Protein AF-A0A5E7C666-F1 (afdb_monomer_lite)

Secondary structure (DSSP, 8-state):
-EEEEETTEEEEEEEEETTEEEEEESB-TTSS-BHHHHEEEETTEEEETTT--EEETTT--EEETT--SPPPEE-EEEETTEEEE---

Radius of gyration: 12.17 Å; chains: 1; bounding box: 28×20×30 Å

Foldseek 3Di:
DDWDDDDPDAIKDWDDAPPDIWIWRQAQPVGGAGLVVQWDDDRQWIARNVFRWIARRVFQQTPDPPRDDGIGIFD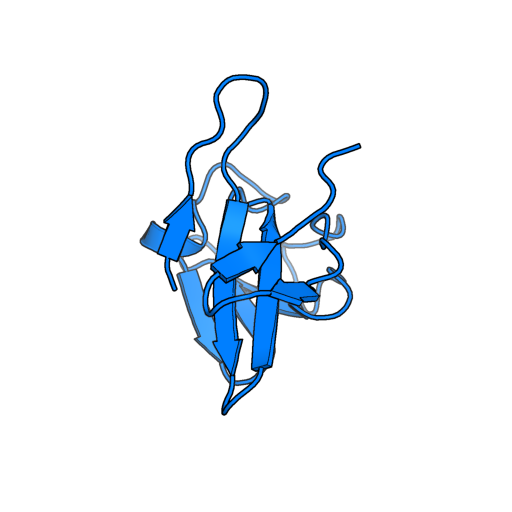WDADPNDTDTDPD

Organism: Pseudomonas fluorescens (NCBI:txid294)

pLDDT: mean 97.11, std 3.81, range [68.75, 98.94]

InterPro domains:
  IPR017941 Rieske [2Fe-2S] iron-sulphur domain [PF00355] (7-75)
  IPR017941 Rieske [2Fe-2S] iron-sulphur domain [PS51296] (1-85)
  IPR036922 Rieske [2Fe-2S] iron-sulphur domain superfamily [G3DSA:2.102.10.10] (1-88)
  IPR036922 Rieske [2Fe-2S] iron-sulphur domain superfamily [SSF50022] (8-87)

Structure (mmCIF, N/CA/C/O backbone):
data_AF-A0A5E7C666-F1
#
_entry.id   AF-A0A5E7C666-F1
#
loop_
_atom_site.group_PDB
_atom_site.id
_atom_site.type_symbol
_atom_site.label_atom_id
_atom_site.label_alt_id
_atom_site.label_comp_id
_atom_site.label_asym_id
_atom_site.label_entity_id
_atom_site.label_seq_id
_atom_site.pdbx_PDB_ins_code
_atom_site.Cartn_x
_atom_site.Cartn_y
_atom_site.Cartn_z
_atom_site.occupancy
_atom_site.B_iso_or_equiv
_atom_site.auth_seq_id
_atom_site.auth_comp_id
_atom_site.auth_asym_id
_atom_site.auth_atom_id
_atom_site.pdbx_PDB_model_num
ATOM 1 N N . MET A 1 1 ? -7.602 6.764 -2.006 1.00 96.81 1 MET A N 1
ATOM 2 C CA . MET A 1 1 ? -6.510 6.421 -1.072 1.00 96.81 1 MET A CA 1
ATOM 3 C C . MET A 1 1 ? -6.407 7.546 -0.063 1.00 96.81 1 MET A C 1
ATOM 5 O O . MET A 1 1 ? -6.837 8.645 -0.392 1.00 96.81 1 MET A O 1
ATOM 9 N N . LEU A 1 2 ? -5.943 7.271 1.152 1.00 97.94 2 LEU A N 1
ATOM 10 C CA . LEU A 1 2 ? -5.797 8.286 2.197 1.00 97.94 2 LEU A CA 1
ATOM 11 C C . LEU A 1 2 ? -4.426 8.145 2.851 1.00 97.94 2 LEU A C 1
ATOM 13 O O . LEU A 1 2 ? -4.124 7.077 3.379 1.00 97.94 2 LEU A O 1
ATOM 17 N N . GLN A 1 3 ? -3.629 9.211 2.843 1.00 98.38 3 GLN A N 1
ATOM 18 C CA . GLN A 1 3 ? -2.411 9.259 3.644 1.00 98.38 3 GLN A CA 1
ATOM 19 C C . GLN A 1 3 ? -2.768 9.465 5.116 1.00 98.38 3 GLN A C 1
ATOM 21 O O . GLN A 1 3 ? -3.615 10.295 5.449 1.00 98.38 3 GLN A O 1
ATOM 26 N N . VAL A 1 4 ? -2.089 8.745 6.002 1.00 98.00 4 VAL A N 1
ATOM 27 C CA . VAL A 1 4 ? -2.147 8.968 7.446 1.00 98.00 4 VAL A CA 1
ATOM 28 C C . VAL A 1 4 ? -0.733 9.242 7.937 1.00 98.00 4 VAL A C 1
ATOM 30 O O . VAL A 1 4 ? 0.144 8.377 7.876 1.00 98.00 4 VAL A O 1
ATOM 33 N N . ALA A 1 5 ? -0.513 10.470 8.406 1.00 97.00 5 ALA A N 1
ATOM 34 C CA . ALA A 1 5 ? 0.713 10.845 9.092 1.00 97.00 5 ALA A CA 1
ATOM 35 C C . ALA A 1 5 ? 0.741 10.217 10.491 1.00 97.00 5 ALA A C 1
ATOM 37 O O . ALA A 1 5 ? -0.275 10.176 11.185 1.00 97.00 5 ALA A O 1
ATOM 38 N N . LEU A 1 6 ? 1.914 9.742 10.895 1.00 94.38 6 LEU A N 1
ATOM 39 C CA . LEU A 1 6 ? 2.171 9.142 12.200 1.00 94.38 6 LEU A CA 1
ATOM 40 C C . LEU A 1 6 ? 3.320 9.914 12.855 1.00 94.38 6 LEU A C 1
ATOM 42 O O . LEU A 1 6 ? 4.236 10.346 12.160 1.00 94.38 6 LEU A O 1
ATOM 46 N N . GLU A 1 7 ? 3.268 10.111 14.171 1.00 90.75 7 GLU A N 1
ATOM 47 C CA . GLU A 1 7 ? 4.219 10.993 14.868 1.00 90.75 7 GLU A CA 1
ATOM 48 C C . GLU A 1 7 ? 5.654 10.437 14.860 1.00 90.75 7 GLU A C 1
ATOM 50 O O . GLU A 1 7 ? 6.603 11.177 14.605 1.00 90.75 7 GLU A O 1
ATOM 55 N N . ASP A 1 8 ? 5.810 9.124 15.048 1.00 91.75 8 ASP A N 1
ATOM 56 C CA . ASP A 1 8 ? 7.115 8.494 15.301 1.00 91.75 8 ASP A CA 1
ATOM 57 C C . ASP A 1 8 ? 7.700 7.730 14.103 1.00 91.75 8 ASP A C 1
ATOM 59 O O . ASP A 1 8 ? 8.677 6.988 14.237 1.00 91.75 8 ASP A O 1
ATOM 63 N N . ARG A 1 9 ? 7.099 7.851 12.915 1.00 94.31 9 ARG A N 1
ATOM 64 C CA . ARG A 1 9 ? 7.519 7.081 11.735 1.00 94.31 9 ARG A CA 1
ATOM 65 C C . ARG A 1 9 ? 6.995 7.665 10.418 1.00 94.31 9 ARG A C 1
ATOM 67 O O . ARG A 1 9 ? 6.070 8.472 10.433 1.00 94.31 9 ARG A O 1
ATOM 74 N N . PRO A 1 10 ? 7.531 7.228 9.261 1.00 96.62 10 PRO A N 1
ATOM 75 C CA . PRO A 1 10 ? 6.985 7.604 7.960 1.00 96.62 10 PRO A CA 1
ATOM 76 C C . PRO A 1 10 ? 5.484 7.274 7.818 1.00 96.62 10 PRO A C 1
ATOM 78 O O . PRO A 1 10 ? 5.020 6.298 8.431 1.00 96.62 10 PRO A O 1
ATOM 81 N N . PRO A 1 11 ? 4.749 8.054 6.998 1.00 98.06 11 PRO A N 1
ATOM 82 C CA . PRO A 1 11 ? 3.311 7.903 6.810 1.00 98.06 11 PRO A CA 1
ATOM 83 C C . PRO A 1 11 ? 2.933 6.558 6.183 1.00 98.06 11 PRO A C 1
ATOM 85 O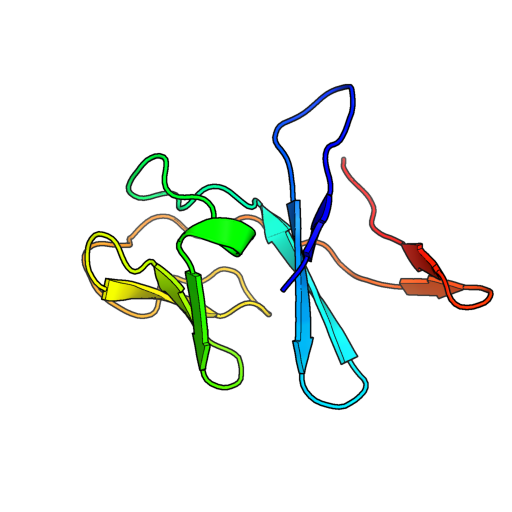 O . PRO A 1 11 ? 3.757 5.852 5.593 1.00 98.06 11 PRO A O 1
ATOM 88 N N . VAL A 1 12 ? 1.651 6.227 6.304 1.00 98.62 12 VAL A N 1
ATOM 89 C CA . VAL A 1 12 ? 1.030 5.053 5.682 1.00 98.62 12 VAL A CA 1
ATOM 90 C C . VAL A 1 12 ? -0.075 5.480 4.723 1.00 98.62 12 VAL A C 1
ATOM 92 O O . VAL A 1 12 ? -0.665 6.550 4.886 1.00 98.62 12 VAL A O 1
ATOM 95 N N . THR A 1 13 ? -0.381 4.640 3.738 1.00 98.75 13 THR A N 1
ATOM 96 C CA . THR A 1 13 ? -1.542 4.823 2.861 1.00 98.75 13 THR A CA 1
ATOM 97 C C . THR A 1 13 ? -2.617 3.817 3.224 1.00 98.75 13 THR A C 1
ATOM 99 O O . THR A 1 13 ? -2.365 2.615 3.274 1.00 98.75 13 THR A O 1
ATOM 102 N N . VAL A 1 14 ? -3.840 4.299 3.416 1.00 98.62 14 VAL A N 1
ATOM 103 C CA . VAL A 1 14 ? -5.038 3.471 3.522 1.00 98.62 14 VAL A CA 1
ATOM 104 C C . VAL A 1 14 ? -5.680 3.334 2.142 1.00 98.62 14 VAL A C 1
ATOM 106 O O . VAL A 1 14 ? -6.028 4.319 1.476 1.00 98.62 14 VAL A O 1
ATOM 109 N N . TYR A 1 15 ? -5.882 2.090 1.730 1.00 98.62 15 TYR A N 1
ATOM 110 C CA . TYR A 1 15 ? -6.598 1.704 0.522 1.00 98.62 15 TYR A CA 1
ATOM 111 C C . TYR A 1 15 ? -7.950 1.116 0.907 1.00 98.62 15 TYR A C 1
ATOM 113 O O . TYR A 1 15 ? -8.069 0.418 1.914 1.00 98.62 15 TYR A O 1
ATOM 121 N N . ARG A 1 16 ? -8.961 1.348 0.069 1.00 97.75 16 ARG A N 1
ATOM 122 C CA . ARG A 1 16 ? -10.247 0.658 0.158 1.00 97.75 16 ARG A CA 1
ATOM 123 C C . ARG A 1 16 ? -10.504 -0.056 -1.158 1.00 97.75 16 ARG A C 1
ATOM 125 O O . ARG A 1 16 ? -10.547 0.592 -2.201 1.00 97.75 16 ARG A O 1
ATOM 132 N N . VAL A 1 17 ? -10.688 -1.369 -1.087 1.00 97.94 17 VAL A N 1
ATOM 133 C CA . VAL A 1 17 ? -11.132 -2.197 -2.212 1.00 97.94 17 VAL A CA 1
ATOM 134 C C . VAL A 1 17 ? -12.407 -2.890 -1.760 1.00 97.94 17 VAL A C 1
ATOM 136 O O . VAL A 1 17 ? -12.381 -3.665 -0.804 1.00 97.94 17 VAL A O 1
ATOM 139 N N . GLU A 1 18 ? -13.522 -2.559 -2.411 1.00 94.69 18 GLU A N 1
ATOM 140 C CA . GLU A 1 18 ? -14.866 -2.967 -1.982 1.00 94.69 18 GLU A CA 1
ATOM 141 C C . GLU A 1 18 ? -15.119 -2.577 -0.507 1.00 94.69 18 GLU A C 1
ATOM 143 O O . GLU A 1 18 ? -15.010 -1.401 -0.139 1.00 94.69 18 GLU A O 1
ATOM 148 N N . ASP A 1 19 ? -15.415 -3.554 0.351 1.00 93.62 19 ASP A N 1
ATOM 149 C CA . ASP A 1 19 ? -15.684 -3.369 1.781 1.00 93.62 19 ASP A CA 1
ATOM 150 C C . ASP A 1 19 ? -14.493 -3.742 2.675 1.00 93.62 19 ASP A C 1
ATOM 152 O O . ASP A 1 19 ? -14.647 -3.950 3.878 1.00 93.62 19 ASP A O 1
ATOM 156 N N . ARG A 1 20 ? -13.288 -3.835 2.099 1.00 96.81 20 ARG A N 1
ATOM 157 C CA . ARG A 1 20 ? -12.056 -4.146 2.831 1.00 96.81 20 ARG A CA 1
ATOM 158 C C . ARG A 1 20 ? -11.062 -2.999 2.768 1.00 96.81 20 ARG A C 1
ATOM 160 O O . ARG A 1 20 ? -10.938 -2.305 1.757 1.00 96.81 20 ARG A O 1
ATOM 167 N N . PHE A 1 21 ? -10.322 -2.852 3.860 1.00 98.38 21 PHE A N 1
ATOM 168 C CA . PHE A 1 21 ? -9.234 -1.897 3.985 1.00 98.38 21 PHE A CA 1
ATOM 169 C C . PHE A 1 21 ? -7.891 -2.616 3.962 1.00 98.38 21 PHE A C 1
ATOM 171 O O . PHE A 1 21 ? -7.749 -3.715 4.498 1.00 98.38 21 PHE A O 1
ATOM 178 N N . TYR A 1 22 ? -6.917 -1.964 3.341 1.00 98.69 22 TYR A N 1
ATOM 179 C CA . TYR A 1 22 ? -5.526 -2.394 3.293 1.00 98.69 22 TYR A CA 1
ATOM 180 C C . TYR A 1 22 ? -4.659 -1.204 3.651 1.00 98.69 22 TYR A C 1
ATOM 182 O O . TYR A 1 22 ? -5.033 -0.065 3.363 1.00 98.69 22 TYR A O 1
ATOM 190 N N . VAL A 1 23 ? -3.517 -1.462 4.274 1.00 98.69 23 VAL A N 1
ATOM 191 C CA . VAL A 1 23 ? -2.598 -0.402 4.668 1.00 98.69 23 VAL A CA 1
ATOM 192 C C . VAL A 1 23 ? -1.175 -0.820 4.351 1.00 98.69 23 VAL A C 1
ATOM 194 O O . VAL A 1 23 ? -0.767 -1.942 4.659 1.00 98.69 23 VAL A O 1
ATOM 197 N N . THR A 1 24 ? -0.424 0.089 3.739 1.00 98.75 24 THR A N 1
ATOM 198 C CA . THR A 1 24 ? 1.008 -0.075 3.475 1.00 98.75 24 THR A CA 1
ATOM 199 C C . THR A 1 24 ? 1.778 1.161 3.906 1.00 98.75 24 THR A C 1
ATOM 201 O O . THR A 1 24 ? 1.181 2.197 4.200 1.00 98.75 24 THR A O 1
ATOM 204 N N . ASP A 1 25 ? 3.108 1.073 3.911 1.00 98.56 25 ASP A N 1
ATOM 205 C CA . ASP A 1 25 ? 3.930 2.284 3.881 1.00 98.56 25 ASP A CA 1
ATOM 206 C C . ASP A 1 25 ? 3.506 3.149 2.691 1.00 98.56 25 ASP A C 1
ATOM 208 O O . ASP A 1 25 ? 3.202 2.620 1.620 1.00 98.56 25 ASP A O 1
ATOM 212 N N . ASP A 1 26 ? 3.481 4.466 2.889 1.00 98.81 26 ASP A N 1
ATOM 213 C CA . ASP A 1 26 ? 3.069 5.401 1.840 1.00 98.81 26 ASP A CA 1
ATOM 214 C C . ASP A 1 26 ? 4.171 5.662 0.814 1.00 98.81 26 ASP A C 1
ATOM 216 O O . ASP A 1 26 ? 3.894 5.953 -0.344 1.00 98.81 26 ASP A O 1
ATOM 220 N N . THR A 1 27 ? 5.431 5.527 1.216 1.00 98.75 27 THR A N 1
ATOM 221 C CA . THR A 1 27 ? 6.562 5.813 0.338 1.00 98.75 27 THR A CA 1
ATOM 222 C C . THR A 1 27 ? 6.887 4.611 -0.541 1.00 98.75 27 THR A C 1
ATOM 224 O O . THR A 1 27 ? 7.220 3.530 -0.050 1.00 98.75 27 THR A O 1
ATOM 227 N N . CYS A 1 28 ? 6.886 4.815 -1.858 1.00 98.75 28 CYS A N 1
ATOM 228 C CA . CYS A 1 28 ? 7.338 3.811 -2.815 1.00 98.75 28 CYS A CA 1
ATOM 229 C C . CYS A 1 28 ? 8.801 3.417 -2.560 1.00 98.75 28 CYS A C 1
ATOM 231 O O . CYS A 1 28 ? 9.687 4.265 -2.576 1.00 98.75 28 CYS A O 1
ATOM 233 N N . THR A 1 29 ? 9.097 2.122 -2.424 1.00 98.75 29 THR A N 1
ATOM 234 C CA . THR A 1 29 ? 10.459 1.630 -2.118 1.00 98.75 29 THR A CA 1
ATOM 235 C C . THR A 1 29 ? 11.484 1.866 -3.229 1.00 98.75 29 THR A C 1
ATOM 237 O O . THR A 1 29 ? 12.684 1.764 -2.985 1.00 98.75 29 THR A O 1
ATOM 240 N N . HIS A 1 30 ? 11.043 2.190 -4.448 1.00 98.50 30 HIS A N 1
ATOM 241 C CA . HIS A 1 30 ? 11.933 2.586 -5.543 1.00 98.50 30 HIS A CA 1
ATOM 242 C C . HIS A 1 30 ? 12.415 4.046 -5.417 1.00 98.50 30 HIS A C 1
ATOM 244 O O . HIS A 1 30 ? 13.454 4.398 -5.971 1.00 98.50 30 HIS A O 1
ATOM 250 N N . GLY A 1 31 ? 11.683 4.912 -4.708 1.00 97.19 31 GLY A N 1
ATOM 251 C CA . GLY A 1 31 ? 11.952 6.349 -4.678 1.00 97.19 31 GLY A CA 1
ATOM 252 C C . GLY A 1 31 ? 11.327 7.060 -3.480 1.00 97.19 31 GLY A C 1
ATOM 253 O O . GLY A 1 31 ? 11.319 6.540 -2.374 1.00 97.19 31 GLY A O 1
ATOM 254 N N . LYS A 1 32 ? 10.857 8.295 -3.683 1.00 97.31 32 LYS A N 1
ATOM 255 C CA . LYS A 1 32 ? 10.226 9.114 -2.628 1.00 97.31 32 LYS A CA 1
ATOM 256 C C . LYS A 1 32 ? 8.774 9.491 -2.938 1.00 97.31 32 LYS A C 1
ATOM 258 O O . LYS A 1 32 ? 8.232 10.360 -2.268 1.00 97.31 32 LYS A O 1
ATOM 263 N N . ALA A 1 33 ? 8.187 8.866 -3.957 1.00 98.44 33 ALA A N 1
ATOM 264 C CA . ALA A 1 33 ? 6.794 9.071 -4.331 1.00 98.44 33 ALA A CA 1
ATOM 265 C C . ALA A 1 33 ? 5.871 8.607 -3.201 1.00 98.44 33 ALA A C 1
ATOM 267 O O . ALA A 1 33 ? 6.107 7.537 -2.627 1.00 98.44 33 ALA A O 1
ATOM 268 N N . SER A 1 34 ? 4.836 9.393 -2.923 1.00 98.69 34 SER A N 1
ATOM 269 C CA . SER A 1 34 ? 3.761 9.030 -2.002 1.00 98.69 34 SER A CA 1
ATOM 270 C C . SER A 1 34 ? 2.701 8.239 -2.759 1.00 98.69 34 SER A C 1
ATOM 272 O O . SER A 1 34 ? 2.259 8.669 -3.813 1.00 98.69 34 SER A O 1
ATOM 274 N N . PHE A 1 35 ? 2.239 7.099 -2.259 1.00 98.75 35 PHE A N 1
ATOM 275 C CA . PHE A 1 35 ? 1.137 6.382 -2.904 1.00 98.75 35 PHE A CA 1
ATOM 276 C C . PHE A 1 35 ? -0.207 7.092 -2.744 1.00 98.75 35 PHE A C 1
ATOM 278 O O . PHE A 1 35 ? -1.085 6.917 -3.586 1.00 98.75 35 PHE A O 1
ATOM 285 N N . ALA A 1 36 ? -0.401 7.865 -1.677 1.00 98.62 36 ALA A N 1
ATOM 286 C CA . ALA A 1 36 ? -1.620 8.643 -1.518 1.00 98.62 36 ALA A CA 1
ATOM 287 C C . ALA A 1 36 ? -1.713 9.806 -2.519 1.00 98.62 36 ALA A C 1
ATOM 289 O O . ALA A 1 36 ? -2.807 10.058 -3.024 1.00 98.62 36 ALA A O 1
ATOM 290 N N . GLU A 1 37 ? -0.589 10.469 -2.811 1.00 98.50 37 GLU A N 1
ATOM 291 C CA . GLU A 1 37 ? -0.540 11.666 -3.668 1.00 98.50 37 GLU A CA 1
ATOM 292 C C . GLU A 1 37 ? -0.116 11.361 -5.117 1.00 98.50 37 GLU A C 1
ATOM 294 O O . GLU A 1 37 ? -0.676 11.910 -6.062 1.00 98.50 37 GLU A O 1
ATOM 299 N N . ASP A 1 38 ? 0.852 10.461 -5.299 1.00 98.44 38 ASP A N 1
ATOM 300 C CA . ASP A 1 38 ? 1.467 10.074 -6.577 1.00 98.44 38 ASP 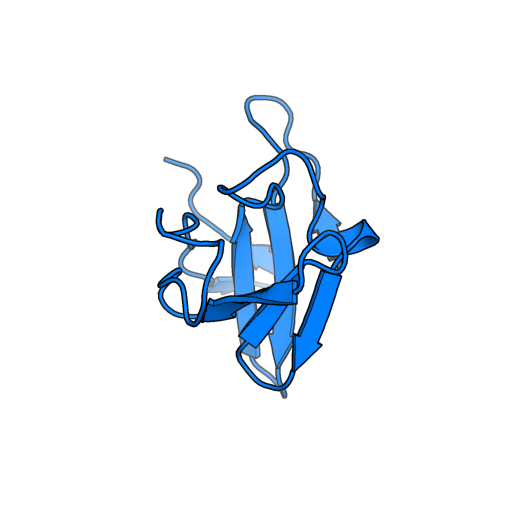A CA 1
ATOM 301 C C . ASP A 1 38 ? 1.109 8.632 -6.989 1.00 98.44 38 ASP A C 1
ATOM 303 O O . ASP A 1 38 ? 1.809 8.013 -7.802 1.00 98.44 38 ASP A O 1
ATOM 307 N N . GLY A 1 39 ? 0.060 8.052 -6.406 1.00 98.25 39 GLY A N 1
ATOM 308 C CA . GLY A 1 39 ? -0.376 6.694 -6.706 1.00 98.25 39 GLY A CA 1
ATOM 309 C C . GLY A 1 39 ? -1.715 6.623 -7.430 1.00 98.25 39 GLY A C 1
ATOM 310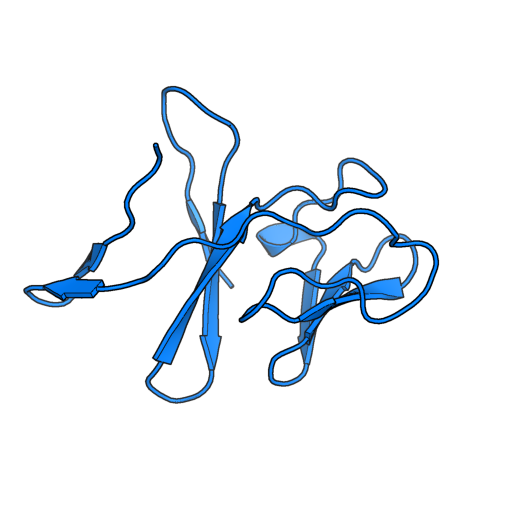 O O . GLY A 1 39 ? -2.583 7.478 -7.270 1.00 98.25 39 GLY A O 1
ATOM 311 N N . GLU A 1 40 ? -1.928 5.519 -8.139 1.00 98.56 40 GLU A N 1
ATOM 312 C CA . GLU A 1 40 ? -3.238 5.101 -8.643 1.00 98.56 40 GLU A CA 1
ATOM 313 C C . GLU A 1 40 ? -3.552 3.676 -8.176 1.00 98.56 40 GLU A C 1
ATOM 315 O O . GLU A 1 40 ? -2.680 2.808 -8.157 1.00 98.56 40 GLU A O 1
ATOM 320 N N . LEU A 1 41 ? -4.799 3.418 -7.769 1.00 98.62 41 LEU A N 1
ATOM 321 C CA . LEU A 1 41 ? -5.225 2.094 -7.312 1.00 98.62 41 LEU A CA 1
ATOM 322 C C . LEU A 1 41 ? -5.947 1.338 -8.433 1.00 98.62 41 LEU A C 1
ATOM 324 O O . LEU A 1 41 ? -7.055 1.698 -8.824 1.00 98.62 41 LEU A O 1
ATOM 328 N N . GLU A 1 42 ? -5.349 0.240 -8.886 1.00 98.06 42 GLU A N 1
ATOM 329 C CA . GLU A 1 42 ? -5.887 -0.686 -9.883 1.00 98.06 42 GLU A CA 1
ATOM 330 C C . GLU A 1 42 ? -6.235 -2.030 -9.219 1.00 98.06 42 GLU A C 1
ATOM 332 O O . GLU A 1 42 ? -5.406 -2.937 -9.099 1.00 98.06 42 GLU A O 1
ATOM 337 N N . GLY A 1 43 ? -7.476 -2.179 -8.748 1.00 98.12 43 GLY A N 1
ATOM 338 C CA . GLY A 1 43 ? -7.886 -3.369 -7.997 1.00 98.12 43 GLY A CA 1
ATOM 339 C C . GLY A 1 43 ? -7.076 -3.510 -6.705 1.00 98.12 43 GLY A C 1
ATOM 340 O O . GLY A 1 43 ? -7.210 -2.689 -5.806 1.00 98.12 43 GLY A O 1
ATOM 341 N N . PHE A 1 44 ? -6.225 -4.536 -6.617 1.00 98.56 44 PHE A N 1
ATOM 342 C CA . PHE A 1 44 ? -5.303 -4.739 -5.488 1.00 98.56 44 PHE A CA 1
ATOM 343 C C . PHE A 1 44 ? -3.870 -4.268 -5.773 1.00 98.56 44 PHE A C 1
ATOM 345 O O . PHE A 1 44 ? -2.970 -4.552 -4.986 1.00 98.56 44 PHE A O 1
ATOM 352 N N . SER A 1 45 ? -3.638 -3.582 -6.891 1.00 98.69 45 SER A N 1
ATOM 353 C CA . SER A 1 45 ? -2.330 -3.060 -7.266 1.00 98.69 45 SER A CA 1
ATOM 354 C C . SER A 1 45 ? -2.287 -1.553 -7.060 1.00 98.69 45 SER A C 1
ATOM 356 O O . SER A 1 45 ? -3.057 -0.837 -7.692 1.00 98.69 45 SER A O 1
ATOM 358 N N . VAL A 1 46 ? -1.362 -1.054 -6.244 1.00 98.81 46 VAL A N 1
ATOM 359 C CA . VAL A 1 46 ? -1.031 0.376 -6.248 1.00 98.81 46 VAL A CA 1
ATOM 360 C C . VAL A 1 46 ? 0.063 0.635 -7.282 1.00 98.81 46 VAL A C 1
ATOM 362 O O . VAL A 1 46 ? 1.091 -0.043 -7.288 1.00 98.81 46 VAL A O 1
ATOM 365 N N . VAL A 1 47 ? -0.181 1.584 -8.180 1.00 98.75 47 VAL A N 1
ATOM 366 C CA . VAL A 1 47 ? 0.731 2.028 -9.238 1.00 98.75 47 VAL A CA 1
ATOM 367 C C . VAL A 1 47 ? 1.371 3.338 -8.806 1.00 98.75 47 VAL A C 1
ATOM 369 O O . VAL A 1 47 ? 0.665 4.295 -8.523 1.00 98.75 47 VAL A O 1
ATOM 372 N N . CYS A 1 48 ? 2.698 3.395 -8.755 1.00 98.69 48 CYS A N 1
ATOM 373 C CA . CYS A 1 48 ? 3.438 4.639 -8.565 1.00 98.69 48 CYS A CA 1
ATOM 374 C C . CYS A 1 48 ? 3.554 5.373 -9.905 1.00 98.69 48 CYS A C 1
ATOM 376 O O . CYS A 1 48 ? 4.227 4.890 -10.815 1.00 98.69 48 CYS A O 1
ATOM 378 N N . THR A 1 49 ? 2.960 6.558 -10.008 1.00 98.25 49 THR A N 1
ATOM 379 C CA . THR A 1 49 ? 2.874 7.340 -11.256 1.00 98.25 49 THR A CA 1
ATOM 380 C C . THR A 1 49 ? 4.190 7.985 -11.694 1.00 98.25 49 THR A C 1
ATOM 382 O O . THR A 1 49 ? 4.280 8.518 -12.796 1.00 98.25 49 THR A O 1
ATOM 385 N N . TRP A 1 50 ? 5.247 7.930 -10.873 1.00 98.38 50 TRP A N 1
ATOM 386 C CA . TRP A 1 50 ? 6.547 8.481 -11.271 1.00 98.38 50 TRP A CA 1
ATOM 387 C C . TRP A 1 50 ? 7.246 7.619 -12.329 1.00 98.38 50 TRP A C 1
ATOM 389 O O . TRP A 1 50 ? 7.912 8.156 -13.209 1.00 98.38 50 TRP A O 1
ATOM 399 N N . HIS A 1 51 ? 7.139 6.289 -12.225 1.00 98.25 51 HIS A N 1
ATOM 400 C CA . HIS A 1 51 ? 7.852 5.343 -13.101 1.00 98.25 51 HIS A CA 1
ATOM 401 C C . HIS A 1 51 ? 7.065 4.043 -13.357 1.00 98.25 51 HIS A C 1
ATOM 403 O O . HIS A 1 51 ? 7.668 3.017 -13.670 1.00 98.25 51 HIS A O 1
ATOM 409 N N . ASP A 1 52 ? 5.749 4.061 -13.141 1.00 98.25 52 ASP A N 1
ATOM 410 C CA . ASP A 1 52 ? 4.796 2.962 -13.373 1.00 98.25 52 ASP A CA 1
ATOM 411 C C . ASP A 1 52 ? 5.063 1.654 -12.610 1.00 98.25 52 ASP A C 1
ATOM 413 O O . ASP A 1 52 ? 4.497 0.604 -12.921 1.00 98.25 52 ASP A O 1
ATOM 417 N N . GLY A 1 53 ? 5.906 1.702 -11.578 1.00 98.56 53 GLY A N 1
ATOM 418 C CA . GLY A 1 53 ? 6.159 0.567 -10.697 1.00 98.56 53 GLY A CA 1
ATOM 419 C C . GLY A 1 53 ? 4.928 0.218 -9.861 1.00 98.56 53 GLY A C 1
ATOM 420 O O . GLY A 1 53 ? 4.208 1.109 -9.408 1.00 98.56 53 GLY A O 1
ATOM 421 N N 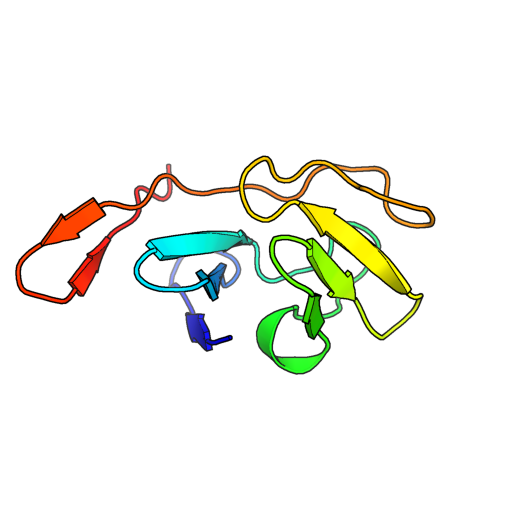. LYS A 1 54 ? 4.687 -1.077 -9.641 1.00 98.69 54 LYS A N 1
ATOM 422 C CA . LYS A 1 54 ? 3.454 -1.576 -9.014 1.00 98.69 54 LYS A CA 1
ATOM 423 C C . LYS A 1 54 ? 3.721 -2.465 -7.810 1.00 98.69 54 LYS A C 1
ATOM 425 O O . LYS A 1 54 ? 4.698 -3.217 -7.807 1.00 98.69 54 LYS A O 1
ATOM 430 N N . PHE A 1 55 ? 2.805 -2.446 -6.846 1.00 98.94 55 PHE A N 1
ATOM 431 C CA . PHE A 1 55 ? 2.814 -3.340 -5.687 1.00 98.94 55 PHE A CA 1
ATOM 432 C C . PHE A 1 55 ? 1.431 -3.914 -5.407 1.00 98.94 55 PHE A C 1
ATOM 434 O O . PHE A 1 55 ? 0.432 -3.211 -5.525 1.00 98.94 55 PHE A O 1
ATOM 441 N N . ASP A 1 56 ? 1.376 -5.169 -4.966 1.00 98.88 56 ASP A N 1
ATOM 442 C CA . ASP A 1 56 ? 0.150 -5.761 -4.433 1.00 98.88 56 ASP A CA 1
ATOM 443 C C . ASP A 1 56 ? -0.081 -5.272 -2.996 1.00 98.88 56 ASP A C 1
ATOM 445 O O . ASP A 1 56 ? 0.693 -5.600 -2.100 1.00 98.88 56 ASP A O 1
ATOM 449 N N . ILE A 1 57 ? -1.158 -4.528 -2.744 1.00 98.81 57 ILE A N 1
ATOM 450 C CA . ILE A 1 57 ? -1.436 -3.903 -1.435 1.00 98.81 57 ILE A CA 1
ATOM 451 C C . ILE A 1 57 ? -1.720 -4.913 -0.311 1.00 98.81 57 ILE A C 1
ATOM 453 O O . ILE A 1 57 ? -1.761 -4.546 0.861 1.00 98.81 57 ILE A O 1
ATOM 457 N N . ARG A 1 58 ? -1.958 -6.186 -0.649 1.00 98.56 58 ARG A N 1
ATOM 458 C CA . ARG A 1 58 ? -2.275 -7.251 0.316 1.00 98.56 58 ARG A CA 1
ATOM 459 C C . ARG A 1 58 ? -1.014 -7.920 0.841 1.00 98.56 58 ARG A C 1
ATOM 461 O O . ARG A 1 58 ? -1.018 -8.446 1.947 1.00 98.56 58 ARG A O 1
ATOM 468 N N . THR A 1 59 ? 0.034 -7.952 0.021 1.00 98.62 59 THR A N 1
ATOM 469 C CA . THR A 1 59 ? 1.276 -8.691 0.305 1.00 98.62 59 THR A CA 1
ATOM 470 C C . THR A 1 59 ? 2.513 -7.801 0.341 1.00 98.62 59 THR A C 1
ATOM 472 O O . THR A 1 59 ? 3.534 -8.197 0.893 1.00 98.62 59 THR A O 1
ATOM 475 N N . GLY A 1 60 ? 2.435 -6.615 -0.257 1.00 98.75 60 GLY A N 1
ATOM 476 C CA . GLY A 1 60 ? 3.545 -5.694 -0.458 1.00 98.75 60 GLY A CA 1
ATOM 477 C C . GLY A 1 60 ? 4.482 -6.088 -1.596 1.00 98.75 60 GLY A C 1
ATOM 478 O O . GLY A 1 60 ? 5.450 -5.378 -1.860 1.00 98.75 60 GLY A O 1
ATOM 479 N N . ALA A 1 61 ? 4.228 -7.212 -2.273 1.00 98.88 61 ALA A N 1
ATOM 480 C CA . ALA A 1 61 ? 5.108 -7.720 -3.313 1.00 98.88 61 ALA A CA 1
ATOM 481 C C . ALA A 1 61 ? 5.158 -6.761 -4.517 1.00 98.88 61 ALA A C 1
ATOM 483 O O . ALA A 1 61 ? 4.102 -6.300 -4.964 1.00 98.88 61 ALA A O 1
ATOM 484 N N . PRO A 1 62 ? 6.351 -6.482 -5.076 1.00 98.81 62 PRO A N 1
ATOM 485 C CA . PRO A 1 62 ? 6.455 -5.757 -6.332 1.00 98.81 62 PRO A CA 1
ATOM 486 C C . PRO A 1 62 ? 5.854 -6.602 -7.459 1.00 98.81 62 PRO A C 1
ATOM 488 O O . PRO A 1 62 ? 6.093 -7.807 -7.549 1.00 98.81 62 PRO A O 1
ATOM 491 N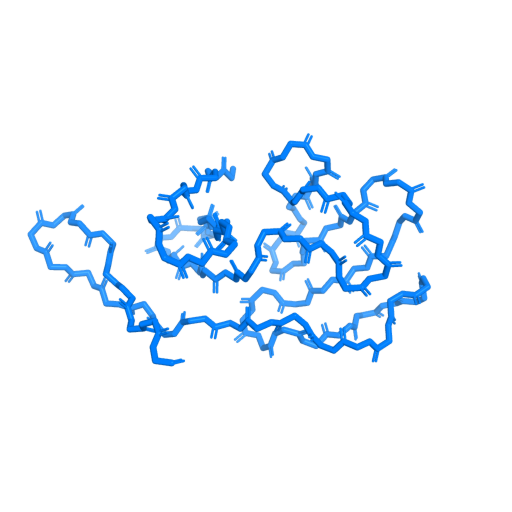 N . LEU A 1 63 ? 5.079 -5.963 -8.327 1.00 98.75 63 LEU A N 1
ATOM 492 C CA . LEU A 1 63 ? 4.398 -6.615 -9.447 1.00 98.75 63 LEU A CA 1
ATOM 493 C C . LEU A 1 63 ? 5.090 -6.353 -10.787 1.00 98.75 63 LEU A C 1
ATOM 495 O O . LEU A 1 63 ? 4.952 -7.149 -11.713 1.00 98.75 63 LEU A O 1
ATOM 499 N N . CYS A 1 64 ? 5.849 -5.261 -10.900 1.00 98.19 64 CYS A N 1
ATOM 500 C CA . CYS A 1 64 ? 6.643 -4.958 -12.085 1.00 98.19 64 CYS A CA 1
ATOM 501 C C . CYS A 1 64 ? 7.822 -4.029 -11.774 1.00 98.19 64 CYS A C 1
ATOM 503 O O . CYS A 1 64 ? 7.851 -3.338 -10.753 1.00 98.19 64 CYS A O 1
ATOM 505 N N . ALA A 1 65 ? 8.780 -3.995 -12.702 1.00 97.81 65 ALA A N 1
ATOM 506 C CA . ALA A 1 65 ? 9.866 -3.024 -12.696 1.00 97.81 65 ALA A CA 1
ATOM 507 C C . ALA A 1 65 ? 9.318 -1.577 -12.739 1.00 97.81 65 ALA A C 1
ATOM 509 O O . ALA A 1 65 ? 8.237 -1.363 -13.287 1.00 97.81 65 ALA A O 1
ATOM 510 N N . PRO A 1 66 ? 10.046 -0.591 -12.186 1.00 98.25 66 PRO A N 1
ATOM 511 C CA . PRO A 1 66 ? 11.376 -0.717 -11.576 1.00 98.25 66 PRO A CA 1
ATOM 512 C C . PRO A 1 66 ? 11.359 -1.178 -10.107 1.00 98.25 66 PRO A C 1
ATOM 514 O O . PRO A 1 66 ? 12.416 -1.352 -9.499 1.00 98.25 66 PRO A O 1
ATOM 517 N N . CYS A 1 67 ? 10.181 -1.393 -9.523 1.00 98.62 67 CYS A N 1
ATOM 518 C CA . CYS A 1 67 ? 10.039 -1.825 -8.139 1.00 98.62 67 CYS A CA 1
ATOM 519 C C . CYS A 1 67 ? 10.568 -3.253 -7.936 1.00 98.62 67 CYS A C 1
ATOM 521 O O . CYS A 1 67 ? 10.259 -4.166 -8.697 1.00 98.62 67 CYS A O 1
ATOM 523 N N . SER A 1 68 ? 11.374 -3.444 -6.891 1.00 98.50 68 SER A N 1
ATOM 524 C CA . SER A 1 68 ? 12.019 -4.732 -6.581 1.00 98.50 68 SER A CA 1
ATOM 525 C C . SER A 1 68 ? 12.071 -5.057 -5.086 1.00 98.50 68 SER A C 1
ATOM 527 O O . SER A 1 68 ? 12.218 -6.220 -4.716 1.00 98.50 68 SER A O 1
ATOM 529 N N . VAL A 1 69 ? 11.910 -4.054 -4.221 1.00 98.75 69 VAL A N 1
ATOM 530 C CA . VAL A 1 69 ? 11.878 -4.197 -2.761 1.00 98.75 69 VAL A CA 1
ATOM 531 C C . VAL A 1 69 ? 10.419 -4.156 -2.303 1.00 98.75 69 VAL A C 1
ATOM 533 O O . VAL A 1 69 ? 9.758 -3.162 -2.599 1.00 98.75 69 VAL A O 1
ATOM 536 N N . PRO A 1 70 ? 9.894 -5.173 -1.599 1.00 98.75 70 PRO A N 1
ATOM 537 C CA . PRO A 1 70 ? 8.517 -5.150 -1.111 1.00 98.75 70 PRO A CA 1
ATOM 538 C C . PRO A 1 70 ? 8.213 -3.938 -0.221 1.00 98.75 70 PRO A C 1
ATOM 540 O O . PRO A 1 70 ? 9.049 -3.548 0.593 1.00 98.75 70 PRO A O 1
ATOM 543 N N . ILE A 1 71 ? 7.012 -3.369 -0.349 1.00 98.50 71 ILE A N 1
ATOM 544 C CA . ILE A 1 71 ? 6.498 -2.343 0.576 1.00 98.50 71 ILE A CA 1
ATOM 545 C C . ILE A 1 71 ? 5.957 -3.023 1.842 1.00 98.50 71 ILE A C 1
ATOM 547 O O . ILE A 1 71 ? 5.380 -4.109 1.762 1.00 98.50 71 ILE A O 1
ATOM 551 N N . LYS A 1 72 ? 6.134 -2.421 3.027 1.00 98.38 72 LYS A N 1
ATOM 552 C CA . LYS A 1 72 ? 5.575 -2.990 4.267 1.00 98.38 72 LYS A CA 1
ATOM 553 C C . LYS A 1 72 ? 4.051 -2.896 4.216 1.00 98.38 72 LYS A C 1
ATOM 555 O O . LYS A 1 72 ? 3.513 -1.851 3.861 1.00 98.38 72 LYS A O 1
ATOM 560 N N . THR A 1 73 ? 3.371 -3.980 4.580 1.00 98.62 73 THR A N 1
ATOM 561 C CA . THR A 1 73 ? 1.914 -4.025 4.761 1.00 98.62 73 THR A CA 1
ATOM 562 C C . THR A 1 73 ? 1.583 -4.146 6.242 1.00 98.62 73 THR A C 1
ATOM 564 O O . THR A 1 73 ? 2.392 -4.648 7.028 1.00 98.62 73 THR A O 1
ATOM 567 N N . TYR A 1 74 ? 0.396 -3.683 6.621 1.00 97.88 74 TYR A N 1
ATOM 568 C CA . TYR A 1 74 ? -0.087 -3.718 7.996 1.00 97.88 74 TYR A CA 1
ATOM 569 C C . TYR A 1 74 ? -1.393 -4.510 8.054 1.00 97.88 74 TYR A C 1
ATOM 571 O O . TYR A 1 74 ? -2.329 -4.181 7.318 1.00 97.88 74 TYR A O 1
ATOM 579 N N . PRO A 1 75 ? -1.486 -5.546 8.908 1.00 96.62 75 PRO A N 1
ATOM 580 C CA . PRO A 1 75 ? -2.757 -6.190 9.202 1.00 96.62 75 PRO A CA 1
ATOM 581 C C . PRO A 1 75 ? -3.765 -5.159 9.710 1.00 96.62 75 PRO A C 1
ATOM 583 O O . PRO A 1 75 ? -3.439 -4.346 10.573 1.00 96.62 75 PRO A O 1
ATOM 586 N N . VAL A 1 76 ? -4.979 -5.208 9.165 1.00 97.44 76 VAL A N 1
ATOM 587 C CA . VAL A 1 76 ? -6.052 -4.268 9.494 1.00 97.44 76 VAL A CA 1
ATOM 588 C C . VAL A 1 76 ? -7.115 -4.960 10.339 1.00 97.44 76 VAL A C 1
ATOM 590 O O . VAL A 1 76 ? -7.643 -5.999 9.932 1.00 97.44 76 VAL A O 1
ATOM 593 N N . SER A 1 77 ? -7.482 -4.349 11.465 1.00 97.12 77 SER A N 1
ATOM 594 C CA . SER A 1 77 ? -8.729 -4.628 12.184 1.00 97.12 77 SER A CA 1
ATOM 595 C C . SER A 1 77 ? -9.676 -3.429 12.098 1.00 97.12 77 SER A C 1
ATOM 597 O O . SER A 1 77 ? -9.255 -2.293 11.869 1.00 97.12 77 SER A O 1
ATOM 599 N N . ILE A 1 78 ? -10.979 -3.695 12.228 1.00 96.06 78 ILE A N 1
ATOM 600 C CA . ILE A 1 78 ? -12.019 -2.665 12.262 1.00 96.06 78 ILE A CA 1
ATOM 601 C C . ILE A 1 78 ? -12.716 -2.745 13.613 1.00 96.06 78 ILE A C 1
ATOM 603 O O . ILE A 1 78 ? -13.354 -3.755 13.915 1.00 96.06 78 ILE A O 1
ATOM 607 N N . GLU A 1 79 ? -12.626 -1.677 14.398 1.00 96.31 79 GLU A N 1
ATOM 608 C CA . GLU A 1 79 ? -13.291 -1.560 15.698 1.00 96.31 79 GLU A CA 1
ATOM 609 C C . GLU A 1 79 ? -14.018 -0.220 15.750 1.00 96.31 79 GLU A C 1
ATOM 611 O O . GLU A 1 79 ? -13.453 0.815 15.411 1.00 96.31 79 GLU A O 1
ATOM 616 N N . GLU A 1 80 ? -15.306 -0.247 16.098 1.00 95.00 80 GLU A N 1
ATOM 617 C CA . GLU A 1 80 ? -16.144 0.957 16.246 1.00 95.00 80 GLU A CA 1
ATOM 618 C C . GLU A 1 80 ? -16.126 1.913 15.030 1.00 95.00 80 GLU A C 1
ATOM 620 O O . GLU A 1 80 ? -16.310 3.121 15.152 1.00 95.00 80 GLU A O 1
ATOM 625 N N . GLY A 1 81 ? -15.929 1.368 13.824 1.00 90.94 81 GLY A N 1
ATOM 626 C CA . GLY A 1 81 ? -15.857 2.146 12.583 1.00 90.94 81 GLY A CA 1
ATOM 627 C C . GLY A 1 81 ? -14.495 2.793 12.308 1.00 90.94 81 GLY A C 1
ATOM 628 O O . GLY A 1 81 ? -14.353 3.482 11.298 1.00 90.94 81 GLY A O 1
ATOM 629 N N . ALA A 1 82 ? -13.493 2.552 13.154 1.00 94.00 82 ALA A N 1
ATOM 630 C CA . ALA A 1 82 ? -12.110 2.948 12.935 1.00 94.00 82 ALA A CA 1
ATOM 631 C C . ALA A 1 82 ? -11.301 1.825 12.268 1.00 94.00 82 ALA A C 1
ATOM 633 O O . ALA A 1 82 ? -11.536 0.641 12.505 1.00 94.00 82 ALA A O 1
ATOM 634 N N . VAL A 1 83 ? -10.330 2.214 11.439 1.00 95.69 83 VAL A N 1
ATOM 635 C CA . VAL A 1 83 ? -9.301 1.324 10.884 1.00 95.69 83 VAL A CA 1
ATOM 636 C C . VAL A 1 83 ? -8.126 1.313 11.854 1.00 95.69 83 VAL A C 1
ATOM 638 O O . VAL A 1 83 ? -7.543 2.368 12.104 1.00 95.69 83 VAL A O 1
ATOM 641 N N . LEU A 1 84 ? -7.770 0.142 12.381 1.00 96.81 84 LEU A N 1
ATOM 642 C CA . LEU A 1 84 ? -6.639 -0.031 13.291 1.00 96.81 84 LEU A CA 1
ATOM 643 C C . LEU A 1 84 ? -5.555 -0.892 12.645 1.00 96.81 84 LEU A C 1
ATOM 645 O O . LEU A 1 84 ? -5.844 -1.841 11.914 1.00 96.81 84 LEU A O 1
ATOM 649 N N . ILE A 1 85 ? -4.304 -0.542 12.938 1.00 95.38 85 ILE A N 1
ATOM 650 C CA . ILE A 1 85 ? -3.103 -1.265 12.523 1.00 95.38 85 ILE A CA 1
ATOM 651 C C . ILE A 1 85 ? -2.105 -1.327 13.683 1.00 95.38 85 ILE A C 1
ATOM 653 O O . ILE A 1 85 ? -2.024 -0.399 14.488 1.00 95.38 85 ILE A O 1
ATOM 657 N N . GLU A 1 86 ? -1.299 -2.384 13.737 1.00 92.19 86 GLU A N 1
ATOM 658 C CA . GLU A 1 86 ? -0.135 -2.451 14.626 1.00 92.19 86 GLU A CA 1
ATOM 659 C C . GLU A 1 86 ? 1.115 -1.960 13.895 1.00 92.19 86 GLU A C 1
ATOM 661 O O . GLU A 1 86 ? 1.453 -2.460 12.824 1.00 92.19 86 GLU A O 1
ATOM 666 N N . VAL A 1 87 ? 1.826 -0.994 14.474 1.00 84.44 87 VAL A N 1
ATOM 667 C CA . VAL A 1 87 ? 2.954 -0.304 13.819 1.00 84.44 87 VAL A CA 1
ATOM 668 C C . VAL A 1 87 ? 4.344 -0.769 14.270 1.00 84.44 87 VAL A C 1
ATOM 670 O O . VAL A 1 87 ? 5.317 -0.095 13.935 1.00 84.44 87 VAL A O 1
ATOM 673 N N . ASN A 1 88 ? 4.434 -1.920 14.955 1.00 68.75 88 ASN A N 1
ATOM 674 C CA . ASN A 1 88 ? 5.673 -2.517 15.489 1.00 68.75 88 ASN A CA 1
ATOM 675 C C . ASN A 1 88 ? 6.878 -2.457 14.529 1.00 68.75 88 ASN A C 1
ATOM 677 O O . ASN A 1 88 ? 6.717 -2.710 13.300 1.00 68.75 88 ASN A O 1
#

Sequence (88 aa):
MLQVALEDRPPVTVYRVEDRFYVTDDTCTHGKASFAEDGELEGFSVVCTWHDGKFDIRTGAPLCAPCSVPIKTYPVSIEEGAVLIEVN